Protein AF-B6G1Y3-F1 (afdb_monomer_lite)

pLDDT: mean 80.9, std 16.0, range [34.16, 96.94]

Structure (mmCIF, N/CA/C/O backbone):
data_AF-B6G1Y3-F1
#
_entry.id   AF-B6G1Y3-F1
#
loop_
_atom_site.group_PDB
_atom_site.id
_atom_site.type_symbol
_atom_site.label_atom_id
_atom_site.label_a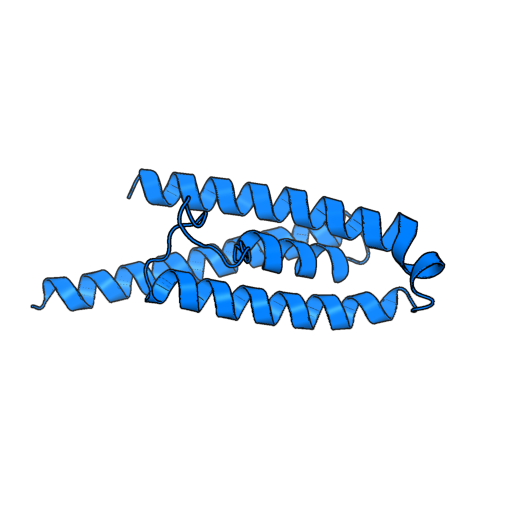lt_id
_atom_site.label_comp_id
_atom_site.label_asym_id
_atom_site.label_entity_id
_atom_site.label_seq_id
_atom_site.pdbx_PDB_ins_code
_atom_site.Cartn_x
_atom_site.Cartn_y
_atom_site.Cartn_z
_atom_site.occupancy
_atom_site.B_iso_or_equiv
_atom_site.auth_seq_id
_atom_site.auth_comp_id
_atom_site.auth_asym_id
_atom_site.auth_atom_id
_atom_site.pdbx_PDB_model_num
ATOM 1 N N . MET A 1 1 ? -20.525 -1.630 12.656 1.00 55.69 1 MET A N 1
ATOM 2 C CA . MET A 1 1 ? -19.880 -2.743 11.905 1.00 55.69 1 MET A CA 1
ATOM 3 C C . MET A 1 1 ? -20.037 -2.605 10.386 1.00 55.69 1 MET A C 1
ATOM 5 O O . MET A 1 1 ? -19.033 -2.696 9.694 1.00 55.69 1 MET A O 1
ATOM 9 N N . LYS A 1 2 ? -21.250 -2.351 9.857 1.00 57.50 2 LYS A N 1
ATOM 10 C CA . LYS A 1 2 ? -21.478 -2.137 8.409 1.00 57.50 2 LYS A CA 1
ATOM 11 C C . LYS A 1 2 ? -20.681 -0.962 7.821 1.00 57.50 2 LYS A C 1
ATOM 13 O O . LYS A 1 2 ? -20.127 -1.115 6.743 1.00 57.50 2 LYS A O 1
ATOM 18 N N . GLU A 1 3 ? -20.579 0.168 8.521 1.00 63.97 3 GLU A N 1
ATOM 19 C CA . GLU A 1 3 ? -19.819 1.334 8.031 1.00 63.97 3 GLU A CA 1
ATOM 20 C C . GLU A 1 3 ? -18.312 1.084 7.977 1.00 63.97 3 GLU A C 1
ATOM 22 O O . GLU A 1 3 ? -17.690 1.349 6.958 1.00 63.97 3 GLU A O 1
ATOM 27 N N . ARG A 1 4 ? -17.736 0.463 9.012 1.00 65.69 4 ARG A N 1
ATOM 28 C CA . ARG A 1 4 ? -16.304 0.130 9.037 1.00 65.69 4 ARG A CA 1
ATOM 29 C C . ARG A 1 4 ? -15.894 -0.827 7.911 1.00 65.69 4 ARG A C 1
ATOM 31 O O . ARG A 1 4 ? -14.903 -0.580 7.245 1.00 65.69 4 ARG A O 1
ATOM 38 N N . ARG A 1 5 ? -16.721 -1.834 7.597 1.00 71.75 5 ARG A N 1
ATOM 39 C CA . ARG A 1 5 ? -16.490 -2.717 6.435 1.00 71.75 5 ARG A CA 1
ATOM 40 C C . ARG A 1 5 ? -16.512 -1.974 5.095 1.00 71.75 5 ARG A C 1
ATOM 42 O O . ARG A 1 5 ? -15.754 -2.330 4.203 1.00 71.75 5 ARG A O 1
ATOM 49 N N . LYS A 1 6 ? -17.371 -0.958 4.940 1.00 73.38 6 LYS A N 1
ATOM 50 C CA . LYS A 1 6 ? -17.379 -0.109 3.733 1.00 73.38 6 LYS A CA 1
ATOM 51 C C . LYS A 1 6 ? -16.100 0.719 3.634 1.00 73.38 6 LYS A C 1
ATOM 53 O O . LYS A 1 6 ? -15.564 0.874 2.544 1.00 73.38 6 LYS A O 1
ATOM 58 N N . ILE A 1 7 ? -15.620 1.216 4.770 1.00 74.56 7 ILE A N 1
ATOM 59 C CA . ILE A 1 7 ? -14.383 1.989 4.864 1.00 74.56 7 ILE A CA 1
ATOM 60 C C . ILE A 1 7 ? -13.169 1.108 4.523 1.00 74.56 7 ILE A C 1
ATOM 62 O O . ILE A 1 7 ? -12.362 1.504 3.691 1.00 74.56 7 ILE A O 1
ATOM 66 N N . ASP A 1 8 ? -13.085 -0.108 5.068 1.00 81.81 8 ASP A N 1
ATOM 67 C CA . ASP A 1 8 ? -12.007 -1.057 4.750 1.00 81.81 8 ASP A CA 1
ATOM 68 C C . ASP A 1 8 ? -12.031 -1.511 3.289 1.00 81.81 8 ASP A C 1
ATOM 70 O O . ASP A 1 8 ? -10.983 -1.630 2.658 1.00 81.81 8 ASP A O 1
ATOM 74 N N . LEU A 1 9 ? -13.222 -1.694 2.713 1.00 85.88 9 LEU A N 1
ATOM 75 C CA . LEU A 1 9 ? -13.372 -1.969 1.286 1.00 85.88 9 LEU A CA 1
ATOM 76 C C . LEU A 1 9 ? -12.882 -0.792 0.431 1.00 85.88 9 LEU A C 1
ATOM 78 O O . LEU A 1 9 ? -12.161 -0.993 -0.543 1.00 85.88 9 LEU A O 1
ATOM 82 N N . PHE A 1 10 ? -13.239 0.436 0.805 1.00 86.25 10 PHE A N 1
ATOM 83 C CA . PHE A 1 10 ? -12.766 1.637 0.123 1.00 86.25 10 PHE A CA 1
ATOM 84 C C . PHE A 1 10 ? -11.238 1.788 0.240 1.00 86.25 10 PHE A C 1
ATOM 86 O O . PHE A 1 10 ? -10.567 2.074 -0.753 1.00 86.25 10 PHE A O 1
ATOM 93 N N . GLY A 1 11 ? -10.671 1.529 1.422 1.00 87.00 11 GLY A N 1
ATOM 94 C CA . GLY A 1 11 ? -9.227 1.491 1.655 1.00 87.00 11 GLY A CA 1
ATOM 95 C C . GLY A 1 11 ? -8.517 0.457 0.791 1.00 87.00 11 GLY A C 1
ATOM 96 O O . GLY A 1 11 ? -7.525 0.777 0.140 1.00 87.00 11 GLY A O 1
ATOM 97 N N . ALA A 1 12 ? -9.057 -0.759 0.712 1.00 90.50 12 ALA A N 1
ATOM 98 C CA . ALA A 1 12 ? -8.521 -1.831 -0.120 1.00 90.50 12 ALA A CA 1
ATOM 99 C C . ALA A 1 12 ? -8.495 -1.457 -1.611 1.00 90.50 12 ALA A C 1
ATOM 101 O O . ALA A 1 12 ? -7.473 -1.631 -2.275 1.00 90.50 12 ALA A O 1
ATOM 102 N N . ILE A 1 13 ? -9.587 -0.882 -2.127 1.00 91.69 13 ILE A N 1
ATOM 103 C CA . ILE A 1 13 ? -9.654 -0.394 -3.514 1.00 91.69 13 ILE A CA 1
ATOM 104 C C . ILE A 1 13 ? -8.632 0.728 -3.733 1.00 91.69 13 ILE A C 1
ATOM 106 O O . ILE A 1 13 ? -7.922 0.729 -4.736 1.00 91.69 13 ILE A O 1
ATOM 110 N N . THR A 1 14 ? -8.511 1.650 -2.776 1.00 90.94 14 THR A N 1
ATOM 111 C CA . THR A 1 14 ? -7.546 2.757 -2.841 1.00 90.94 14 THR A CA 1
ATOM 112 C C . THR A 1 14 ? -6.114 2.231 -2.894 1.00 90.94 14 THR A C 1
ATOM 114 O O . THR A 1 14 ? -5.341 2.657 -3.748 1.00 90.94 14 THR A O 1
ATOM 117 N N . MET A 1 15 ? -5.766 1.264 -2.041 1.00 93.00 15 MET A N 1
ATOM 118 C CA . MET A 1 15 ? -4.447 0.628 -2.041 1.00 93.00 15 MET A CA 1
ATOM 119 C C . MET A 1 15 ? -4.136 -0.010 -3.397 1.00 93.00 15 MET A C 1
ATOM 121 O O . MET A 1 15 ? -3.035 0.173 -3.911 1.00 93.00 15 MET A O 1
ATOM 125 N N . LEU A 1 16 ? -5.105 -0.711 -3.996 1.00 95.06 16 LEU A N 1
ATOM 126 C CA . LEU A 1 16 ? -4.942 -1.336 -5.308 1.00 95.06 16 LEU A CA 1
ATOM 127 C C . LEU A 1 16 ? -4.669 -0.300 -6.404 1.00 95.06 16 LEU A C 1
ATOM 129 O O . LEU A 1 16 ? -3.713 -0.446 -7.163 1.00 95.06 16 LEU A O 1
ATOM 133 N N . VAL A 1 17 ? -5.469 0.766 -6.465 1.00 95.31 17 VAL A N 1
ATOM 134 C CA . VAL A 1 17 ? -5.303 1.836 -7.462 1.00 95.31 17 VAL A CA 1
ATOM 135 C C . VAL A 1 17 ? -3.955 2.540 -7.294 1.00 95.31 17 VAL A C 1
ATOM 137 O O . VAL A 1 17 ? -3.232 2.727 -8.272 1.00 95.31 17 VAL A O 1
ATOM 140 N N . ILE A 1 18 ? -3.587 2.888 -6.059 1.00 95.38 18 ILE A N 1
ATOM 141 C CA . ILE A 1 18 ? -2.325 3.574 -5.759 1.00 95.38 18 ILE A CA 1
ATOM 142 C C . ILE A 1 18 ? -1.120 2.673 -6.035 1.00 95.38 18 ILE A C 1
ATOM 144 O O . ILE A 1 18 ? -0.130 3.149 -6.585 1.00 95.38 18 ILE A O 1
ATOM 148 N N . SER A 1 19 ? -1.202 1.379 -5.717 1.00 96.56 19 SER A N 1
ATOM 149 C CA . SER A 1 19 ? -0.144 0.426 -6.055 1.00 96.56 19 SER A CA 1
ATOM 150 C C . SER A 1 19 ? 0.077 0.335 -7.555 1.00 96.56 19 SER A C 1
ATOM 152 O O . SER A 1 19 ? 1.216 0.433 -8.011 1.00 96.56 19 SER A O 1
ATOM 154 N N . MET A 1 20 ? -1.000 0.234 -8.335 1.00 96.44 20 MET A N 1
ATOM 155 C CA . MET A 1 20 ? -0.889 0.210 -9.789 1.00 96.44 20 MET A CA 1
ATOM 156 C C . MET A 1 20 ? -0.282 1.508 -10.323 1.00 96.44 20 MET A C 1
ATOM 158 O O . MET A 1 20 ? 0.637 1.453 -11.137 1.00 96.44 20 MET A O 1
ATOM 162 N N . ALA A 1 21 ? -0.727 2.666 -9.831 1.00 95.00 21 ALA A N 1
ATOM 163 C CA . ALA A 1 21 ? -0.160 3.955 -10.220 1.00 95.00 21 ALA A CA 1
ATOM 164 C C . ALA A 1 21 ? 1.341 4.050 -9.889 1.00 95.00 21 ALA A C 1
ATOM 166 O O . ALA A 1 21 ? 2.137 4.423 -10.749 1.00 95.00 21 ALA A O 1
ATOM 167 N N . ALA A 1 22 ? 1.746 3.659 -8.677 1.00 94.44 22 ALA A N 1
ATOM 168 C CA . ALA A 1 22 ? 3.145 3.660 -8.254 1.00 94.44 22 ALA A CA 1
ATOM 169 C C . ALA A 1 22 ? 4.002 2.678 -9.071 1.00 94.44 22 ALA A C 1
ATOM 171 O O . ALA A 1 22 ? 5.119 3.019 -9.456 1.00 94.44 22 ALA A O 1
ATOM 172 N N . PHE A 1 23 ? 3.472 1.493 -9.391 1.00 94.75 23 PHE A N 1
ATOM 173 C CA . PHE A 1 23 ? 4.137 0.521 -10.259 1.00 94.75 23 PHE A CA 1
ATOM 174 C C . PHE A 1 23 ? 4.361 1.087 -11.665 1.00 94.75 23 PHE A C 1
ATOM 176 O O . PHE A 1 23 ? 5.474 1.010 -12.187 1.00 94.75 23 PHE A O 1
ATOM 183 N N . TYR A 1 24 ? 3.338 1.690 -12.277 1.00 92.31 24 TYR A N 1
ATOM 184 C CA . TYR A 1 24 ? 3.484 2.314 -13.593 1.00 92.31 24 TYR A CA 1
ATOM 185 C C . TYR A 1 24 ? 4.490 3.466 -13.557 1.00 92.31 24 TYR A C 1
ATOM 187 O O . TYR A 1 24 ? 5.400 3.494 -14.376 1.00 92.31 24 TYR A O 1
ATOM 195 N N . LEU A 1 25 ? 4.405 4.362 -12.571 1.00 90.81 25 LEU A N 1
ATOM 196 C CA . LEU A 1 25 ? 5.343 5.482 -12.433 1.00 90.81 25 LEU A CA 1
ATOM 197 C C . LEU A 1 25 ? 6.793 5.014 -12.261 1.00 90.81 25 LEU A C 1
ATOM 199 O O . LEU A 1 25 ? 7.684 5.527 -12.937 1.00 90.81 25 LEU A O 1
ATOM 203 N N . LYS A 1 26 ? 7.036 4.004 -11.418 1.00 89.50 26 LYS A N 1
ATOM 204 C CA . LYS A 1 26 ? 8.360 3.385 -11.256 1.00 89.50 26 LYS A CA 1
ATOM 205 C C . LYS A 1 26 ? 8.923 2.918 -12.600 1.00 89.50 26 LYS A C 1
ATOM 207 O O . LYS A 1 26 ? 10.071 3.221 -12.907 1.00 89.50 26 LYS A O 1
ATOM 212 N N . ASN A 1 27 ? 8.130 2.183 -13.380 1.00 87.50 27 ASN A N 1
ATOM 213 C CA . ASN A 1 27 ? 8.595 1.555 -14.620 1.00 87.50 27 ASN A CA 1
ATOM 214 C C . ASN A 1 27 ? 8.644 2.519 -15.816 1.00 87.50 27 ASN A C 1
ATOM 216 O O . ASN A 1 27 ? 9.435 2.299 -16.725 1.00 87.50 27 ASN A O 1
ATOM 220 N N . SER A 1 28 ? 7.825 3.573 -15.827 1.00 83.56 28 SER A N 1
ATOM 221 C CA . SER A 1 28 ? 7.775 4.548 -16.923 1.00 83.56 28 SER A CA 1
ATOM 222 C C . SER A 1 28 ? 8.692 5.753 -16.720 1.00 83.56 28 SER A C 1
ATOM 224 O O . SER A 1 28 ? 9.073 6.381 -17.698 1.00 83.56 28 SER A O 1
ATOM 226 N N . VAL A 1 29 ? 9.002 6.118 -15.472 1.00 70.81 29 VAL A N 1
ATOM 227 C CA . VAL A 1 29 ? 9.633 7.410 -15.143 1.00 70.81 29 VAL A CA 1
ATOM 228 C C . VAL A 1 29 ? 10.804 7.264 -14.160 1.00 70.81 29 VAL A C 1
ATOM 230 O O . VAL A 1 29 ? 11.735 8.068 -14.168 1.00 70.81 29 VAL A O 1
ATOM 233 N N . GLY A 1 30 ? 10.784 6.232 -13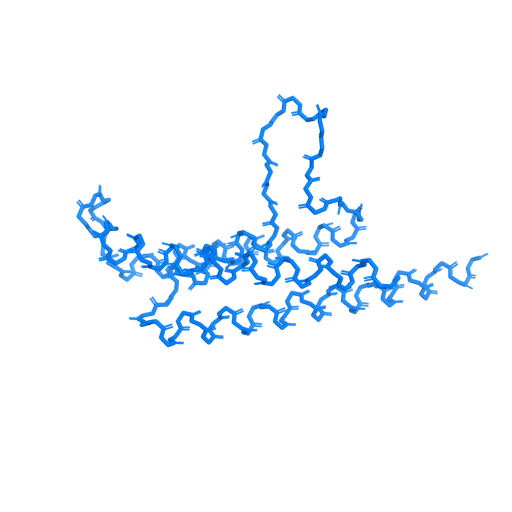.311 1.00 62.88 30 GLY A N 1
ATOM 234 C CA . GLY A 1 30 ? 11.672 6.125 -12.151 1.00 62.88 30 GLY A CA 1
ATOM 235 C C . GLY A 1 30 ? 13.163 5.994 -12.476 1.00 62.88 30 GLY A C 1
ATOM 236 O O . GLY A 1 30 ? 13.981 6.618 -11.802 1.00 62.88 30 GLY A O 1
ATOM 237 N N . ALA A 1 31 ? 13.528 5.223 -13.503 1.00 60.09 31 ALA A N 1
ATOM 238 C CA . ALA A 1 31 ? 14.938 5.003 -13.838 1.00 60.09 31 ALA A CA 1
ATOM 239 C C . ALA A 1 31 ? 15.606 6.251 -14.444 1.00 60.09 31 ALA A C 1
ATOM 241 O O . ALA A 1 31 ? 16.737 6.580 -14.097 1.00 60.09 31 ALA A O 1
ATOM 242 N N . GLU A 1 32 ? 14.896 6.966 -15.321 1.00 65.56 32 GLU A N 1
ATOM 243 C CA . GLU A 1 32 ? 15.460 8.090 -16.077 1.00 65.56 32 GLU A CA 1
ATOM 244 C C . GLU A 1 32 ? 15.440 9.411 -15.296 1.00 65.56 32 GLU A C 1
ATOM 246 O O . GLU A 1 32 ? 16.371 10.201 -15.417 1.00 65.56 32 GLU A O 1
ATOM 251 N N . MET A 1 33 ? 14.425 9.658 -14.456 1.00 62.56 33 MET A N 1
ATOM 252 C CA . MET A 1 33 ? 14.299 10.945 -13.754 1.00 62.56 33 MET A CA 1
ATOM 253 C C . MET A 1 33 ? 15.125 11.058 -12.472 1.00 62.56 33 MET A C 1
ATOM 255 O O . MET A 1 33 ? 15.503 12.163 -12.091 1.00 62.56 33 MET A O 1
ATOM 259 N N . ILE A 1 34 ? 15.369 9.946 -11.775 1.00 70.56 34 ILE A N 1
ATOM 260 C CA . ILE A 1 34 ? 15.976 9.967 -10.430 1.00 70.56 34 ILE A CA 1
ATOM 261 C C . ILE A 1 34 ? 17.433 9.475 -10.466 1.00 70.56 34 ILE A C 1
ATOM 263 O O . ILE A 1 34 ? 18.146 9.575 -9.472 1.00 70.56 34 ILE A O 1
ATOM 267 N N . GLY A 1 35 ? 17.892 8.946 -11.608 1.00 72.25 35 GLY A N 1
ATOM 268 C CA . GLY A 1 35 ? 19.243 8.398 -11.767 1.00 72.25 35 GLY A CA 1
ATOM 269 C C . GLY A 1 35 ? 19.523 7.181 -10.879 1.00 72.25 35 GLY A C 1
ATOM 270 O O . GLY A 1 35 ? 20.680 6.821 -10.671 1.00 72.25 35 GLY A O 1
ATOM 271 N N . LEU A 1 36 ? 18.473 6.561 -10.330 1.00 78.19 36 LEU A N 1
ATOM 272 C CA . LEU A 1 36 ? 18.565 5.391 -9.465 1.00 78.19 36 LEU A CA 1
ATOM 273 C C . LEU A 1 36 ? 18.218 4.120 -10.250 1.00 78.19 36 LEU A C 1
ATOM 275 O O . LEU A 1 36 ? 17.247 4.120 -11.013 1.00 78.19 36 LEU A O 1
ATOM 279 N N . PRO A 1 37 ? 18.942 3.010 -10.024 1.00 82.56 37 PRO A N 1
ATOM 280 C CA . PRO A 1 37 ? 18.550 1.709 -10.547 1.00 82.56 37 PRO A CA 1
ATOM 281 C C . PRO A 1 37 ? 17.124 1.334 -10.124 1.00 82.56 37 PRO A C 1
ATOM 283 O O . PRO A 1 37 ? 16.710 1.589 -8.992 1.00 82.56 37 PRO A O 1
ATOM 286 N N . LEU A 1 38 ? 16.386 0.642 -10.999 1.00 81.19 38 LEU A N 1
ATOM 287 C CA . LEU A 1 38 ? 15.038 0.123 -10.705 1.00 81.19 38 LEU A CA 1
ATOM 288 C C . LEU A 1 38 ? 14.990 -0.740 -9.434 1.00 81.19 38 LEU A C 1
ATOM 290 O O . LEU A 1 38 ? 13.983 -0.753 -8.725 1.00 81.19 38 LEU A O 1
ATOM 294 N N . GLU A 1 39 ? 16.085 -1.433 -9.130 1.00 85.25 39 GLU A N 1
ATOM 295 C CA . GLU A 1 39 ? 16.243 -2.251 -7.927 1.00 85.25 39 GLU A CA 1
ATOM 296 C C . GLU A 1 39 ? 16.242 -1.408 -6.645 1.00 85.25 39 GLU A C 1
ATOM 298 O O . GLU A 1 39 ? 15.689 -1.827 -5.628 1.00 85.25 39 GLU A O 1
ATOM 303 N N . SER A 1 40 ? 16.765 -0.177 -6.688 1.00 87.69 40 SER A N 1
ATOM 304 C CA . SER A 1 40 ? 16.787 0.726 -5.532 1.00 87.69 40 SER A CA 1
ATOM 305 C C . SER A 1 40 ? 15.380 1.097 -5.057 1.00 87.69 40 SER A C 1
ATOM 307 O O . SER A 1 40 ? 15.153 1.266 -3.857 1.00 87.69 40 SER A O 1
ATOM 309 N N . PHE A 1 41 ? 14.404 1.144 -5.970 1.00 89.38 41 PHE A N 1
ATOM 310 C CA . PHE A 1 41 ? 13.003 1.396 -5.629 1.00 89.38 41 PHE A CA 1
ATOM 311 C C . PHE A 1 41 ? 12.389 0.286 -4.778 1.00 89.38 41 PHE A C 1
ATOM 313 O O . PHE A 1 41 ? 11.461 0.561 -4.022 1.00 89.38 41 PHE A O 1
ATOM 320 N N . VAL A 1 42 ? 12.910 -0.943 -4.840 1.00 91.88 42 VAL A N 1
ATOM 321 C CA . VAL A 1 42 ? 12.428 -2.043 -3.995 1.00 91.88 42 VAL A CA 1
ATOM 322 C C . VAL A 1 42 ? 12.713 -1.740 -2.526 1.00 91.88 42 VAL A C 1
ATOM 324 O O . VAL A 1 42 ? 11.815 -1.861 -1.695 1.00 91.88 42 VAL A O 1
ATOM 327 N N . TYR A 1 43 ? 13.919 -1.268 -2.198 1.00 91.62 43 TYR A N 1
ATOM 328 C CA . TYR A 1 43 ? 14.281 -0.909 -0.822 1.00 91.62 43 TYR A CA 1
ATOM 329 C C . TYR A 1 43 ? 13.474 0.287 -0.305 1.00 91.62 43 TYR A C 1
ATOM 331 O O . TYR A 1 43 ? 13.000 0.266 0.832 1.00 91.62 43 TYR A O 1
ATOM 339 N N . ILE A 1 44 ? 13.247 1.293 -1.156 1.00 92.12 44 ILE A N 1
ATOM 340 C CA . ILE A 1 44 ? 12.360 2.423 -0.841 1.00 92.12 44 ILE A CA 1
ATOM 341 C C . ILE A 1 44 ? 10.936 1.912 -0.582 1.00 92.12 44 ILE A C 1
ATOM 343 O O . ILE A 1 44 ? 10.311 2.286 0.409 1.00 92.12 44 ILE A O 1
ATOM 347 N N . GLY A 1 45 ? 10.445 1.008 -1.431 1.00 93.19 45 GLY A N 1
ATOM 348 C CA . GLY A 1 45 ? 9.137 0.380 -1.295 1.00 93.19 45 GLY A CA 1
ATOM 349 C C . GLY A 1 45 ? 8.976 -0.390 0.014 1.00 93.19 45 GLY A C 1
ATOM 350 O O . GLY A 1 45 ? 7.950 -0.242 0.674 1.00 93.19 45 GLY A O 1
ATOM 351 N N . ILE A 1 46 ? 10.000 -1.138 0.441 1.00 93.06 46 ILE A N 1
ATOM 352 C CA . ILE A 1 46 ? 10.022 -1.833 1.740 1.00 93.06 46 ILE A CA 1
ATOM 353 C C . ILE A 1 46 ? 9.941 -0.827 2.895 1.00 93.06 46 ILE A C 1
ATOM 355 O O . ILE A 1 46 ? 9.136 -1.012 3.809 1.00 93.06 46 ILE A O 1
ATOM 359 N N . GLY A 1 47 ? 10.724 0.254 2.851 1.00 93.56 47 GLY A N 1
ATOM 360 C CA . GLY A 1 47 ? 10.680 1.303 3.875 1.00 93.56 47 GLY A CA 1
ATOM 361 C C . GLY A 1 47 ? 9.301 1.963 3.980 1.00 93.56 47 GLY A C 1
ATOM 362 O O . GLY A 1 47 ? 8.750 2.097 5.074 1.00 93.56 47 GLY A O 1
ATOM 363 N N . ILE A 1 48 ? 8.701 2.302 2.837 1.00 93.31 48 ILE A N 1
ATOM 364 C CA . ILE A 1 48 ? 7.348 2.871 2.761 1.00 93.31 48 ILE A CA 1
ATOM 365 C C . ILE A 1 48 ? 6.298 1.869 3.260 1.00 93.31 48 ILE A C 1
ATOM 367 O O . ILE A 1 48 ? 5.382 2.246 3.989 1.00 93.31 48 ILE A O 1
ATOM 371 N N . PHE A 1 49 ? 6.437 0.586 2.929 1.00 90.31 49 PHE A N 1
ATOM 372 C CA . PHE A 1 49 ? 5.557 -0.463 3.436 1.00 90.31 49 PHE A CA 1
ATOM 373 C C . PHE A 1 49 ? 5.582 -0.538 4.972 1.00 90.31 49 PHE A C 1
ATOM 375 O O . PHE A 1 49 ? 4.519 -0.530 5.599 1.00 90.31 49 PHE A O 1
ATOM 382 N N . ILE A 1 50 ? 6.770 -0.553 5.585 1.00 91.31 50 ILE A N 1
ATOM 383 C CA . ILE A 1 50 ? 6.919 -0.568 7.049 1.00 91.31 50 ILE A CA 1
ATOM 384 C C . ILE A 1 50 ? 6.237 0.659 7.667 1.00 91.31 50 ILE A C 1
ATOM 386 O O . ILE A 1 50 ? 5.492 0.528 8.639 1.00 91.31 50 ILE A O 1
ATOM 390 N N . LEU A 1 51 ? 6.424 1.841 7.073 1.00 90.69 51 LEU A N 1
ATOM 391 C CA . LEU A 1 51 ? 5.751 3.063 7.512 1.00 90.69 51 LEU A CA 1
ATOM 392 C C . LEU A 1 51 ? 4.219 2.937 7.432 1.00 90.69 51 LEU A C 1
ATOM 394 O O . LEU A 1 51 ? 3.514 3.320 8.366 1.00 90.69 51 LEU A O 1
ATOM 398 N N . GLY A 1 52 ? 3.696 2.342 6.359 1.00 89.69 52 GLY A N 1
ATOM 399 C CA . GLY A 1 52 ? 2.266 2.084 6.188 1.00 89.69 52 GLY A CA 1
ATOM 400 C C . GLY A 1 52 ? 1.684 1.135 7.244 1.00 89.69 52 GLY A C 1
ATOM 401 O O . GLY A 1 52 ? 0.573 1.360 7.734 1.00 89.69 52 GLY A O 1
ATOM 402 N N . LEU A 1 53 ? 2.439 0.116 7.669 1.00 89.50 53 LEU A N 1
ATOM 403 C CA . LEU A 1 53 ? 2.046 -0.743 8.793 1.00 89.50 53 LEU A CA 1
ATOM 404 C C . LEU A 1 53 ? 1.999 0.025 10.115 1.00 89.50 53 LEU A C 1
ATOM 406 O O . LEU A 1 53 ? 1.035 -0.118 10.870 1.00 89.50 53 LEU A O 1
ATOM 410 N N . ILE A 1 54 ? 3.005 0.863 10.384 1.00 88.75 54 ILE A N 1
ATOM 411 C CA . ILE A 1 54 ? 3.037 1.713 11.581 1.00 88.75 54 ILE A CA 1
ATOM 412 C C . ILE A 1 54 ? 1.797 2.613 11.607 1.00 88.75 54 ILE A C 1
ATOM 414 O O . ILE A 1 54 ? 1.087 2.646 12.615 1.00 88.75 54 ILE A O 1
ATOM 418 N N . TYR A 1 55 ? 1.470 3.262 10.487 1.00 86.75 55 TYR A N 1
ATOM 419 C CA . TYR A 1 55 ? 0.261 4.078 10.374 1.00 86.75 55 TYR A CA 1
ATOM 420 C C . TYR A 1 55 ? -1.020 3.266 10.539 1.00 86.75 55 TYR A C 1
ATOM 422 O O . TYR A 1 55 ? -1.924 3.724 11.227 1.00 86.75 55 TYR A O 1
ATOM 430 N N . THR A 1 56 ? -1.091 2.038 10.021 1.00 86.12 56 THR A N 1
ATOM 431 C CA . THR A 1 56 ? -2.257 1.161 10.235 1.00 86.12 56 THR A CA 1
ATOM 432 C C . THR A 1 56 ? -2.498 0.915 11.722 1.00 86.12 56 THR A C 1
ATOM 434 O O . THR A 1 56 ? -3.628 1.028 12.203 1.00 86.12 56 THR A O 1
ATOM 437 N N . ILE A 1 57 ? -1.439 0.604 12.472 1.00 85.00 57 ILE A N 1
ATOM 438 C CA . ILE A 1 57 ? -1.526 0.373 13.917 1.00 85.00 57 ILE A CA 1
ATOM 439 C C . ILE A 1 57 ? -1.923 1.666 14.638 1.00 85.00 57 ILE A C 1
ATOM 441 O O . ILE A 1 57 ? -2.817 1.634 15.483 1.00 85.00 57 ILE A O 1
ATOM 445 N N . MET A 1 58 ? -1.292 2.797 14.310 1.00 83.38 58 MET A N 1
ATOM 446 C CA . MET A 1 58 ? -1.594 4.095 14.926 1.00 83.38 58 MET A CA 1
ATOM 447 C C . MET A 1 58 ? -3.042 4.523 14.681 1.00 83.38 58 MET A C 1
ATOM 449 O O . MET A 1 58 ? -3.757 4.800 15.642 1.00 83.38 58 MET A O 1
ATOM 453 N N . GLU A 1 59 ? -3.496 4.499 13.426 1.00 80.25 59 GLU A N 1
ATOM 454 C CA . GLU A 1 59 ? -4.872 4.830 13.038 1.00 80.25 59 GLU A CA 1
ATOM 455 C C . GLU A 1 59 ? -5.884 3.964 13.789 1.00 80.25 59 GLU A C 1
ATOM 457 O O . GLU A 1 59 ? -6.900 4.465 14.270 1.00 80.25 59 GLU A O 1
ATOM 462 N N . THR A 1 60 ? -5.587 2.671 13.942 1.00 76.94 60 THR A N 1
ATOM 463 C CA . THR A 1 60 ? -6.482 1.735 14.627 1.00 76.94 60 THR A CA 1
ATOM 464 C C . THR A 1 60 ? -6.491 1.952 16.142 1.00 76.94 60 THR A C 1
ATOM 466 O O . THR A 1 60 ? -7.563 1.936 16.745 1.00 76.94 60 THR A O 1
ATOM 469 N N . LYS A 1 61 ? -5.334 2.205 16.778 1.00 77.19 61 LYS A N 1
ATOM 470 C CA . LYS A 1 61 ? -5.254 2.486 18.229 1.00 77.19 61 LYS A CA 1
ATOM 471 C C . LYS A 1 61 ? -5.935 3.795 18.608 1.00 77.19 61 LYS A C 1
ATOM 473 O O . LYS A 1 61 ? -6.577 3.865 19.648 1.00 77.19 61 LYS A O 1
ATOM 478 N N . MET A 1 62 ? -5.755 4.823 17.789 1.00 74.94 62 MET A N 1
ATOM 479 C CA . MET A 1 62 ? -6.231 6.179 18.064 1.00 74.94 62 MET A CA 1
ATOM 480 C C . MET A 1 62 ? -7.634 6.446 17.498 1.00 74.94 62 MET A C 1
ATOM 482 O O . MET A 1 62 ? -8.137 7.554 17.642 1.00 74.94 62 MET A O 1
ATOM 486 N N . GLN A 1 63 ? -8.260 5.451 16.852 1.00 70.62 63 GLN A N 1
ATOM 487 C CA . GLN A 1 63 ? -9.562 5.571 16.180 1.00 70.62 63 GLN A CA 1
ATOM 488 C C . GLN A 1 63 ? -9.631 6.760 15.208 1.00 70.62 63 GLN A C 1
ATOM 490 O O . GLN A 1 63 ? -10.650 7.445 15.105 1.00 70.62 63 GLN A O 1
ATOM 495 N N . LEU A 1 64 ? -8.531 7.010 14.495 1.00 69.06 64 LEU A N 1
ATOM 496 C CA . LEU A 1 64 ? -8.432 8.162 13.606 1.00 69.06 64 LEU A CA 1
ATOM 497 C C . LEU A 1 64 ? -9.341 7.983 12.380 1.00 69.06 64 LEU A C 1
ATOM 499 O O . LEU A 1 64 ? -9.488 6.864 11.870 1.00 69.06 64 LEU A O 1
ATOM 503 N N . PRO A 1 65 ? -9.964 9.069 11.890 1.00 58.75 65 PRO A N 1
ATOM 504 C CA . PRO A 1 65 ? -10.766 9.017 10.678 1.00 58.75 65 PRO A CA 1
ATOM 505 C C . PRO A 1 65 ? -9.889 8.699 9.458 1.00 58.75 65 PRO A C 1
ATOM 507 O O . PRO A 1 65 ? -8.765 9.170 9.339 1.00 58.75 65 PRO A O 1
ATOM 510 N N . TYR A 1 66 ? -10.441 7.922 8.522 1.00 53.72 66 TYR A N 1
ATOM 511 C CA . TYR A 1 66 ? -9.759 7.461 7.300 1.00 53.72 66 TYR A CA 1
ATOM 512 C C . TYR A 1 66 ? -9.326 8.587 6.348 1.00 53.72 66 TYR A C 1
ATOM 514 O O . TYR A 1 66 ? -8.408 8.417 5.546 1.00 53.72 66 TYR A O 1
ATOM 522 N N . PHE A 1 67 ? -10.030 9.716 6.423 1.00 53.78 67 PHE A N 1
ATOM 523 C CA . PHE A 1 67 ? -9.716 10.969 5.753 1.00 53.78 67 PHE A CA 1
ATOM 524 C C . PHE A 1 67 ? -9.751 12.061 6.813 1.00 53.78 67 PHE A C 1
ATOM 526 O O . PHE A 1 67 ? -10.793 12.283 7.437 1.00 53.78 67 PHE A O 1
ATOM 533 N N . TYR A 1 68 ? -8.622 12.723 7.049 1.00 56.31 68 TYR A N 1
ATOM 534 C CA . TYR A 1 68 ? -8.557 13.780 8.047 1.00 56.31 68 TYR A CA 1
ATOM 535 C C . TYR A 1 68 ? -9.281 15.023 7.502 1.00 56.31 68 TYR A C 1
ATOM 537 O O . TYR A 1 68 ? -9.021 15.491 6.391 1.00 56.31 68 TYR A O 1
ATOM 545 N N . GLY A 1 69 ? -10.271 15.495 8.264 1.00 42.38 69 GLY A N 1
ATOM 546 C CA . GLY A 1 69 ? -11.196 16.564 7.884 1.00 42.38 69 GLY A CA 1
ATOM 547 C C . GLY A 1 69 ? -10.714 17.991 8.186 1.00 42.38 69 GLY A C 1
ATOM 548 O O . GLY A 1 69 ? -9.691 18.211 8.828 1.00 42.38 69 GLY A O 1
ATOM 549 N N . ARG A 1 70 ? -11.540 18.941 7.721 1.00 39.47 70 ARG A N 1
ATOM 550 C CA . ARG A 1 70 ? -11.402 20.402 7.478 1.00 39.47 70 ARG A CA 1
ATOM 551 C C . ARG A 1 70 ? -10.559 21.315 8.395 1.00 39.47 70 ARG A C 1
ATOM 553 O O . ARG A 1 70 ? -10.390 22.469 8.014 1.00 39.47 70 ARG A O 1
ATOM 560 N N . SER A 1 71 ? -10.034 20.863 9.532 1.00 44.47 71 SER A N 1
ATOM 561 C CA . SER A 1 71 ? -9.332 21.720 10.511 1.00 44.47 71 SER A CA 1
ATOM 562 C C . SER A 1 71 ? -7.886 21.298 10.803 1.00 44.47 71 SER A C 1
ATOM 564 O O . SER A 1 71 ? -7.322 21.703 11.815 1.00 44.47 71 SER A O 1
ATOM 566 N N . GLN A 1 72 ? -7.256 20.501 9.935 1.00 45.47 72 GLN A N 1
ATOM 567 C CA . GLN A 1 72 ? -5.798 20.345 9.944 1.00 45.47 72 GLN A CA 1
ATOM 568 C C . GLN A 1 72 ? -5.157 21.439 9.081 1.00 45.47 72 GLN A C 1
ATOM 570 O O . GLN A 1 72 ? -5.055 21.310 7.865 1.00 45.47 72 GLN A O 1
ATOM 575 N N . SER A 1 73 ? -4.661 22.500 9.718 1.00 39.91 73 SER A N 1
ATOM 576 C CA . SER A 1 73 ? -3.842 23.556 9.097 1.00 39.91 73 SER A CA 1
ATOM 577 C C . SER A 1 73 ? -2.440 23.089 8.650 1.00 39.91 73 SER A C 1
ATOM 579 O O . SER A 1 73 ? -1.613 23.916 8.279 1.00 39.91 73 SER A O 1
ATOM 581 N N . GLY A 1 74 ? -2.161 21.777 8.671 1.00 35.62 74 GLY A N 1
ATOM 582 C CA . GLY A 1 74 ? -0.831 21.188 8.457 1.00 35.62 74 GLY A CA 1
ATOM 583 C C . GLY A 1 74 ? -0.729 20.104 7.374 1.00 35.62 74 GLY A C 1
A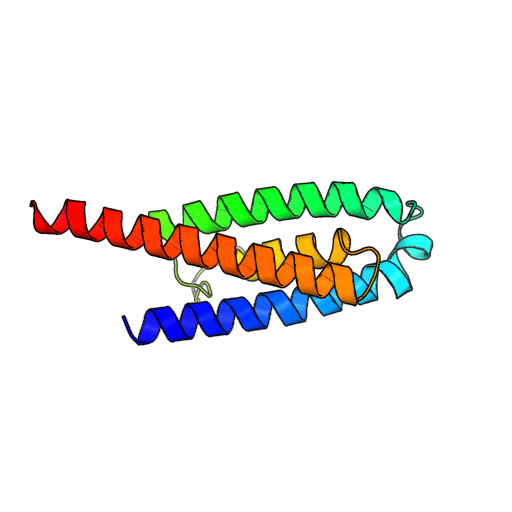TOM 584 O O . GLY A 1 74 ? 0.263 19.387 7.348 1.00 35.62 74 GLY A O 1
ATOM 585 N N . GLY A 1 75 ? -1.731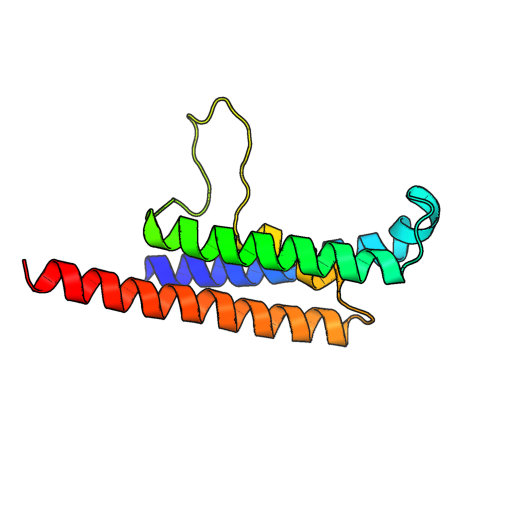 19.940 6.502 1.00 34.16 75 GLY A N 1
ATOM 586 C CA . GLY A 1 75 ? -1.553 19.316 5.178 1.00 34.16 75 GLY A CA 1
ATOM 587 C C . GLY A 1 75 ? -1.031 17.868 5.060 1.00 34.16 75 GLY A C 1
ATOM 588 O O . GLY A 1 75 ? -0.640 17.501 3.957 1.00 34.16 75 GLY A O 1
ATOM 589 N N . SER A 1 76 ? -1.023 17.020 6.098 1.00 39.22 76 SER A N 1
ATOM 590 C CA . SER A 1 76 ? -0.508 15.637 5.982 1.00 39.22 76 SER A CA 1
ATOM 591 C C . SER A 1 76 ? -1.618 14.584 6.091 1.00 39.22 76 SER A C 1
ATOM 593 O O . SER A 1 76 ? -1.919 14.062 7.161 1.00 39.22 76 SER A O 1
ATOM 595 N N . ASN A 1 77 ? -2.250 14.286 4.953 1.00 53.97 77 ASN A N 1
ATOM 596 C CA . ASN A 1 77 ? -3.340 13.313 4.798 1.00 53.97 77 ASN A CA 1
ATOM 597 C C . ASN A 1 77 ? -2.788 11.926 4.391 1.00 53.97 77 ASN A C 1
ATOM 599 O O . ASN A 1 77 ? -3.129 11.381 3.340 1.00 53.97 77 ASN A O 1
ATOM 603 N N . ALA A 1 78 ? -1.879 11.357 5.187 1.00 55.50 78 ALA A N 1
ATOM 604 C CA . ALA A 1 78 ? -1.304 10.041 4.899 1.00 55.50 78 ALA A CA 1
ATOM 605 C C . ALA A 1 78 ? -2.207 8.920 5.440 1.00 55.50 78 ALA A C 1
ATOM 607 O O . ALA A 1 78 ? -2.090 8.519 6.593 1.00 55.50 78 ALA A O 1
ATOM 608 N N . ASN A 1 79 ? -3.112 8.413 4.599 1.00 80.75 79 ASN A N 1
ATOM 609 C CA . ASN A 1 79 ? -3.886 7.207 4.895 1.00 80.75 79 ASN A CA 1
ATOM 610 C C . ASN A 1 79 ? -2.979 5.973 4.776 1.00 80.75 79 ASN A C 1
ATOM 612 O O . ASN A 1 79 ? -2.311 5.787 3.753 1.00 80.75 79 ASN A O 1
ATOM 616 N N . SER A 1 80 ? -2.977 5.107 5.788 1.00 87.00 80 SER A N 1
ATOM 617 C CA . SER A 1 80 ? -2.164 3.887 5.801 1.00 87.00 80 SER A CA 1
ATOM 618 C C . SER A 1 80 ? -2.322 3.011 4.547 1.00 87.00 80 SER A C 1
ATOM 620 O O . SER A 1 80 ? -1.328 2.468 4.069 1.00 87.00 80 SER A O 1
ATOM 622 N N . PHE A 1 81 ? -3.514 2.930 3.944 1.00 89.19 81 PHE A N 1
ATOM 623 C CA . PHE A 1 81 ? -3.748 2.212 2.684 1.00 89.19 81 PHE A CA 1
ATOM 624 C C . PHE A 1 81 ? -3.048 2.849 1.488 1.00 89.19 81 PHE A C 1
ATOM 626 O O . PHE A 1 81 ? -2.556 2.133 0.619 1.00 89.19 81 PHE A O 1
ATOM 633 N N . VAL A 1 82 ? -2.971 4.179 1.445 1.00 91.00 82 VAL A N 1
ATOM 634 C CA . VAL A 1 82 ? -2.237 4.904 0.399 1.00 91.00 82 VAL A CA 1
ATOM 635 C C . VAL A 1 82 ? -0.746 4.632 0.547 1.00 91.00 82 VAL A C 1
ATOM 637 O O . VAL A 1 82 ? -0.101 4.235 -0.418 1.00 91.00 82 VAL A O 1
ATOM 640 N N . VAL A 1 83 ? -0.211 4.769 1.763 1.00 93.00 83 VAL A N 1
ATOM 641 C CA . VAL A 1 83 ? 1.215 4.538 2.041 1.00 93.00 83 VAL A CA 1
ATOM 642 C C . VAL A 1 83 ? 1.602 3.092 1.718 1.00 93.00 83 VAL A C 1
ATOM 644 O O . VAL A 1 83 ? 2.550 2.863 0.971 1.00 93.00 83 VAL A O 1
ATOM 647 N N . MET A 1 84 ? 0.824 2.110 2.182 1.00 92.94 84 MET A N 1
ATOM 648 C CA . MET A 1 84 ? 1.042 0.701 1.835 1.00 92.94 84 MET A CA 1
ATOM 649 C C . MET A 1 84 ? 0.921 0.443 0.329 1.00 92.94 84 MET A C 1
ATOM 651 O O . MET A 1 84 ? 1.720 -0.316 -0.213 1.00 92.94 84 MET A O 1
ATOM 655 N N . GLY A 1 85 ? -0.026 1.094 -0.355 1.00 94.81 85 GLY A N 1
ATOM 656 C CA . GLY A 1 85 ? -0.197 0.984 -1.804 1.00 94.81 85 GLY A CA 1
ATOM 657 C C . GLY A 1 85 ? 1.038 1.455 -2.566 1.00 94.81 85 GLY A C 1
ATOM 658 O O . GLY A 1 85 ? 1.530 0.734 -3.431 1.00 94.81 85 GLY A O 1
ATOM 659 N N . ILE A 1 86 ? 1.599 2.611 -2.194 1.00 95.19 86 ILE A N 1
ATOM 660 C CA . ILE A 1 86 ? 2.845 3.122 -2.786 1.00 95.19 86 ILE A CA 1
ATOM 661 C C . ILE A 1 86 ? 3.967 2.097 -2.595 1.00 95.19 86 ILE A C 1
ATOM 663 O O . ILE A 1 86 ? 4.609 1.707 -3.569 1.00 95.19 86 ILE A O 1
ATOM 667 N N . GLY A 1 87 ? 4.159 1.608 -1.365 1.00 95.25 87 GLY A N 1
ATOM 668 C CA . GLY A 1 87 ? 5.168 0.590 -1.065 1.00 95.25 87 GLY A CA 1
ATOM 669 C C . GLY A 1 87 ? 5.011 -0.661 -1.934 1.00 95.25 87 GLY A C 1
ATOM 670 O O . GLY A 1 87 ? 5.971 -1.102 -2.563 1.00 95.25 87 GLY A O 1
ATOM 671 N N . ALA A 1 88 ? 3.786 -1.180 -2.052 1.00 95.75 88 ALA A N 1
ATOM 672 C CA . ALA A 1 88 ? 3.466 -2.351 -2.865 1.00 95.75 88 ALA A CA 1
ATOM 673 C C . ALA A 1 88 ? 3.840 -2.167 -4.344 1.00 95.75 88 ALA A C 1
ATOM 675 O O . ALA A 1 88 ? 4.462 -3.043 -4.948 1.00 95.75 88 ALA A O 1
ATOM 676 N N . GLY A 1 89 ? 3.478 -1.017 -4.923 1.00 95.12 89 GLY A N 1
ATOM 677 C CA . GLY A 1 89 ? 3.762 -0.705 -6.324 1.00 95.12 89 GLY A CA 1
ATOM 678 C C . GLY A 1 89 ? 5.257 -0.583 -6.615 1.00 95.12 89 GLY A C 1
ATOM 679 O O . GLY A 1 89 ? 5.723 -1.029 -7.662 1.00 95.12 89 GLY A O 1
ATOM 680 N N . LEU A 1 90 ? 6.029 -0.047 -5.666 1.00 94.69 90 LEU A N 1
ATOM 681 C CA . LEU A 1 90 ? 7.482 0.071 -5.797 1.00 94.69 90 LEU A CA 1
ATOM 682 C C . LEU A 1 90 ? 8.205 -1.284 -5.701 1.00 94.69 90 LEU A C 1
ATOM 684 O O . LEU A 1 90 ? 9.173 -1.519 -6.432 1.00 94.69 90 LEU A O 1
ATOM 688 N N . ILE A 1 91 ? 7.720 -2.192 -4.848 1.00 95.25 91 ILE A N 1
ATOM 689 C CA . ILE A 1 91 ? 8.293 -3.539 -4.680 1.00 95.25 91 ILE A CA 1
ATOM 690 C C . ILE A 1 91 ? 8.017 -4.421 -5.908 1.00 95.25 91 ILE A C 1
ATOM 692 O O . ILE A 1 91 ? 8.872 -5.219 -6.287 1.00 95.25 91 ILE A O 1
ATOM 696 N N . GLY A 1 92 ? 6.857 -4.273 -6.556 1.00 93.88 92 GLY A N 1
ATOM 697 C CA . GLY A 1 92 ? 6.463 -5.101 -7.698 1.00 93.88 92 GLY A CA 1
ATOM 698 C C . GLY A 1 92 ? 7.497 -5.118 -8.836 1.00 93.88 92 GLY A C 1
ATOM 699 O O . GLY A 1 92 ? 7.952 -4.071 -9.306 1.00 93.88 92 GLY A O 1
ATOM 700 N N . SER A 1 93 ? 7.851 -6.317 -9.304 1.00 91.56 93 SER A N 1
ATOM 701 C CA . SER A 1 93 ? 8.732 -6.556 -10.463 1.00 91.56 93 SER A CA 1
ATOM 702 C C . SER A 1 93 ? 7.961 -6.761 -11.773 1.00 91.56 93 SER A C 1
ATOM 704 O O . SER A 1 93 ? 8.497 -6.596 -12.860 1.00 91.56 93 SER A O 1
ATOM 706 N N . SER A 1 94 ? 6.681 -7.097 -11.667 1.00 93.25 94 SER A N 1
ATOM 707 C CA . SER A 1 94 ? 5.711 -7.269 -12.750 1.00 93.25 94 SER A CA 1
ATOM 708 C C . SER A 1 94 ? 4.317 -6.864 -12.268 1.00 93.25 94 SER A C 1
ATOM 710 O O . SER A 1 94 ? 4.066 -6.844 -11.059 1.00 93.25 94 SER A O 1
ATOM 712 N N . ILE A 1 95 ? 3.383 -6.627 -13.195 1.00 93.56 95 ILE A N 1
ATOM 713 C CA . ILE A 1 95 ? 1.979 -6.326 -12.859 1.00 93.56 95 ILE A CA 1
ATOM 714 C C . ILE A 1 95 ? 1.394 -7.422 -11.960 1.00 93.56 95 ILE A C 1
ATOM 716 O O . ILE A 1 95 ? 0.803 -7.124 -10.926 1.00 93.56 95 ILE A O 1
ATOM 720 N N . ALA A 1 96 ? 1.622 -8.693 -12.308 1.00 95.19 96 ALA A N 1
ATOM 721 C CA . ALA A 1 96 ? 1.153 -9.823 -11.513 1.00 95.19 96 ALA A CA 1
ATOM 722 C C . ALA A 1 96 ? 1.713 -9.780 -10.082 1.00 95.19 96 ALA A C 1
ATOM 724 O O . ALA A 1 96 ? 0.956 -9.889 -9.121 1.00 95.19 96 ALA A O 1
ATOM 725 N N . SER A 1 97 ? 3.022 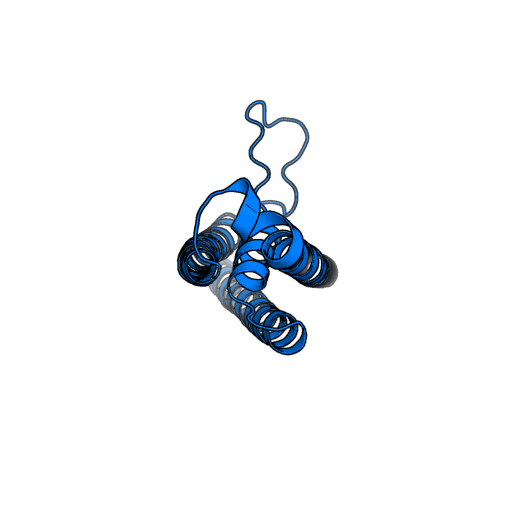-9.547 -9.925 1.00 95.12 97 SER A N 1
ATOM 726 C CA . SER A 1 97 ? 3.632 -9.443 -8.594 1.00 95.12 97 SER A CA 1
ATOM 727 C C . SER A 1 97 ? 3.107 -8.246 -7.792 1.00 95.12 97 SER A C 1
ATOM 729 O O . SER A 1 97 ? 2.844 -8.395 -6.603 1.00 95.12 97 SER A O 1
ATOM 731 N N . ALA A 1 98 ? 2.890 -7.088 -8.429 1.00 93.88 98 ALA A N 1
ATOM 732 C CA . ALA A 1 98 ? 2.368 -5.892 -7.770 1.00 93.88 98 ALA A CA 1
ATOM 733 C C . ALA A 1 98 ? 0.946 -6.132 -7.244 1.00 93.88 98 ALA A C 1
ATOM 735 O O . ALA A 1 98 ? 0.637 -5.792 -6.100 1.00 93.88 98 ALA A O 1
ATOM 736 N N . VAL A 1 99 ? 0.103 -6.800 -8.038 1.00 95.44 99 VAL A N 1
ATOM 737 C CA . VAL A 1 99 ? -1.249 -7.200 -7.626 1.00 95.44 99 VAL A CA 1
ATOM 738 C C . VAL A 1 99 ? -1.193 -8.179 -6.455 1.00 95.44 99 VAL A C 1
ATOM 740 O O . VAL A 1 99 ? -1.865 -7.955 -5.451 1.00 95.44 99 VAL A O 1
ATOM 743 N N . VAL A 1 100 ? -0.372 -9.231 -6.537 1.00 96.94 100 VAL A N 1
ATOM 744 C CA . VAL A 1 100 ? -0.252 -10.238 -5.466 1.00 96.94 100 VAL A CA 1
ATOM 745 C C . VAL A 1 100 ? 0.224 -9.606 -4.159 1.00 96.94 100 VAL A C 1
ATOM 747 O O . VAL A 1 100 ? -0.404 -9.817 -3.122 1.00 96.94 100 VAL A O 1
ATOM 750 N N . ILE A 1 101 ? 1.281 -8.790 -4.200 1.00 95.38 101 ILE A N 1
ATOM 751 C CA . ILE A 1 101 ? 1.794 -8.080 -3.020 1.00 95.38 101 ILE A CA 1
ATOM 752 C C . ILE A 1 101 ? 0.695 -7.199 -2.424 1.00 95.38 101 ILE A C 1
ATOM 754 O O . ILE A 1 101 ? 0.447 -7.254 -1.223 1.00 95.38 101 ILE A O 1
ATOM 758 N N . THR A 1 102 ? -0.018 -6.441 -3.256 1.00 96.12 102 THR A N 1
ATOM 759 C CA . THR A 1 102 ? -1.106 -5.571 -2.792 1.00 96.12 102 THR A CA 1
ATOM 760 C C . THR A 1 102 ? -2.222 -6.355 -2.112 1.00 96.12 102 THR A C 1
ATOM 762 O O . THR A 1 102 ? -2.669 -5.968 -1.037 1.00 96.12 102 THR A O 1
ATOM 765 N N . LEU A 1 103 ? -2.646 -7.488 -2.677 1.00 96.00 103 LEU A N 1
ATOM 766 C CA . LEU A 1 103 ? -3.674 -8.338 -2.068 1.00 96.00 103 LEU A CA 1
ATOM 767 C C . LEU A 1 103 ? -3.236 -8.889 -0.706 1.00 96.00 103 LEU A C 1
ATOM 769 O O . LEU A 1 103 ? -4.029 -8.885 0.238 1.00 96.00 103 LEU A O 1
ATOM 773 N N . VAL A 1 104 ? -1.974 -9.309 -0.579 1.00 94.81 104 VAL A N 1
ATOM 774 C CA . VAL A 1 104 ? -1.404 -9.744 0.705 1.00 94.81 104 VAL A CA 1
ATOM 775 C C . VAL A 1 104 ? -1.436 -8.601 1.719 1.00 94.81 104 VAL A C 1
ATOM 777 O O . VAL A 1 104 ? -1.867 -8.796 2.854 1.00 94.81 104 VAL A O 1
ATOM 780 N N . LEU A 1 105 ? -1.046 -7.393 1.317 1.00 91.81 105 LEU A N 1
ATOM 781 C CA . LEU A 1 105 ? -1.040 -6.229 2.202 1.00 91.81 105 LEU A CA 1
ATOM 782 C C . LEU A 1 105 ? -2.441 -5.792 2.628 1.00 91.81 105 LEU A C 1
ATOM 784 O O . LEU A 1 105 ? -2.641 -5.465 3.797 1.00 91.81 105 LEU A O 1
ATOM 788 N N . ILE A 1 106 ? -3.424 -5.858 1.729 1.00 92.00 106 ILE A N 1
ATOM 789 C CA . ILE A 1 106 ? -4.835 -5.643 2.067 1.00 92.00 106 ILE A CA 1
ATOM 790 C C . ILE A 1 106 ? -5.268 -6.647 3.138 1.00 92.00 106 ILE A C 1
ATOM 792 O O . ILE A 1 106 ? -5.838 -6.249 4.155 1.00 92.00 106 ILE A O 1
ATOM 796 N N . ALA A 1 107 ? -4.965 -7.935 2.948 1.00 92.56 107 ALA A N 1
ATOM 797 C CA . ALA A 1 107 ? -5.316 -8.974 3.912 1.00 92.56 107 ALA A CA 1
ATOM 798 C C . ALA A 1 107 ? -4.665 -8.727 5.284 1.00 92.56 107 ALA A C 1
ATOM 800 O O . ALA A 1 107 ? -5.338 -8.839 6.311 1.00 92.56 107 ALA A O 1
ATOM 801 N N . VAL A 1 108 ? -3.389 -8.329 5.314 1.00 91.25 108 VAL A N 1
ATOM 802 C CA . VAL A 1 108 ? -2.670 -7.981 6.549 1.00 91.25 108 VAL A CA 1
ATOM 803 C C . VAL A 1 108 ? -3.301 -6.768 7.234 1.00 91.25 108 VAL A C 1
ATOM 805 O O . VAL A 1 108 ? -3.627 -6.840 8.419 1.00 91.25 108 VAL A O 1
ATOM 808 N N . ALA A 1 109 ? -3.529 -5.674 6.505 1.00 88.56 109 ALA A N 1
ATOM 809 C CA . ALA A 1 109 ? -4.094 -4.442 7.051 1.00 88.56 109 ALA A CA 1
ATOM 810 C C . ALA A 1 109 ? -5.488 -4.667 7.655 1.00 88.56 109 ALA A C 1
ATOM 812 O O . ALA A 1 109 ? -5.764 -4.239 8.779 1.00 88.56 109 ALA A O 1
ATOM 813 N N . VAL A 1 110 ? -6.350 -5.393 6.938 1.00 88.25 110 VAL A N 1
ATOM 814 C CA . VAL A 1 110 ? -7.688 -5.764 7.415 1.00 88.25 110 VAL A CA 1
ATOM 815 C C . VAL A 1 110 ? -7.594 -6.667 8.646 1.00 88.25 110 VAL A C 1
ATOM 817 O O . VAL A 1 110 ? -8.311 -6.443 9.620 1.00 88.25 110 VAL A O 1
ATOM 820 N N . SER A 1 111 ? -6.678 -7.639 8.657 1.00 89.38 111 SER A N 1
ATOM 821 C CA . SER A 1 111 ? -6.489 -8.545 9.799 1.00 89.38 111 SER A CA 1
ATOM 822 C C . SER A 1 111 ? -6.046 -7.805 11.064 1.00 89.38 111 SER A C 1
ATOM 824 O O . SER A 1 111 ? -6.608 -8.042 12.135 1.00 89.38 111 SER A O 1
ATOM 826 N N . ILE A 1 112 ? -5.093 -6.870 10.949 1.00 87.69 112 ILE A N 1
ATOM 827 C CA . ILE A 1 112 ? -4.645 -6.022 12.067 1.00 87.69 112 ILE A CA 1
ATOM 828 C C . ILE A 1 112 ? -5.829 -5.236 12.636 1.00 87.69 112 ILE A C 1
ATOM 830 O O . ILE A 1 112 ? -6.069 -5.267 13.845 1.00 87.69 112 ILE A O 1
ATOM 834 N N . ARG A 1 113 ? -6.607 -4.583 11.764 1.00 83.56 113 ARG A N 1
ATOM 835 C CA . ARG A 1 113 ? -7.782 -3.794 12.160 1.00 83.56 113 ARG A CA 1
ATOM 836 C C . ARG A 1 113 ? -8.830 -4.648 12.865 1.00 83.56 113 ARG A C 1
ATOM 838 O O . ARG A 1 113 ? -9.286 -4.286 13.947 1.00 83.56 113 ARG A O 1
ATOM 845 N N . MET A 1 114 ? -9.159 -5.814 12.309 1.00 85.19 114 MET A N 1
ATOM 846 C CA . MET A 1 114 ? -10.117 -6.749 12.908 1.00 85.19 114 MET A CA 1
ATOM 847 C C . MET A 1 114 ? -9.670 -7.243 14.287 1.00 85.19 114 MET A C 1
ATOM 849 O O . MET A 1 114 ? -10.477 -7.285 15.218 1.00 85.19 114 MET A O 1
ATOM 853 N N . PHE A 1 115 ? -8.397 -7.616 14.430 1.00 86.69 115 PHE A N 1
ATOM 854 C CA . PHE A 1 115 ? -7.852 -8.108 15.692 1.00 86.69 115 PHE A CA 1
ATOM 855 C C . PHE A 1 115 ? -7.865 -7.027 16.779 1.00 86.69 115 PHE A C 1
ATOM 857 O O . PHE A 1 115 ? -8.296 -7.275 17.906 1.00 86.69 115 PHE A O 1
ATOM 864 N N . MET A 1 116 ? -7.431 -5.815 16.441 1.00 83.19 116 MET A N 1
ATOM 865 C CA . MET A 1 116 ? -7.388 -4.699 17.383 1.00 83.19 116 MET A CA 1
ATOM 866 C C . MET A 1 116 ? -8.782 -4.212 17.782 1.00 83.19 116 MET A C 1
ATOM 868 O O . MET A 1 116 ? -9.004 -3.925 18.956 1.00 83.19 116 MET A O 1
ATOM 872 N N . ASP A 1 117 ? -9.734 -4.184 16.851 1.00 78.12 117 ASP A N 1
ATOM 873 C CA . ASP A 1 117 ? -11.124 -3.837 17.155 1.00 78.12 117 ASP A CA 1
ATOM 874 C C . ASP A 1 117 ? -11.760 -4.828 18.126 1.00 78.12 117 ASP A C 1
ATOM 876 O O . ASP A 1 117 ? -12.477 -4.425 19.043 1.00 78.12 117 ASP A O 1
ATOM 880 N N . LYS A 1 118 ? -11.486 -6.126 17.948 1.00 83.19 118 LYS A N 1
ATOM 881 C CA . LYS A 1 118 ? -11.937 -7.162 18.881 1.00 83.19 118 LYS A CA 1
ATOM 882 C C . LYS A 1 118 ? -11.379 -6.906 20.284 1.00 83.19 118 LYS A C 1
ATOM 884 O O . LYS A 1 118 ? -12.147 -6.864 21.238 1.00 83.19 118 LYS A O 1
ATOM 889 N N . ARG A 1 119 ? -10.071 -6.644 20.393 1.00 81.94 119 ARG A N 1
ATOM 890 C CA . ARG A 1 119 ? -9.403 -6.329 21.669 1.00 81.94 119 ARG A CA 1
ATOM 891 C C . ARG A 1 119 ? -9.944 -5.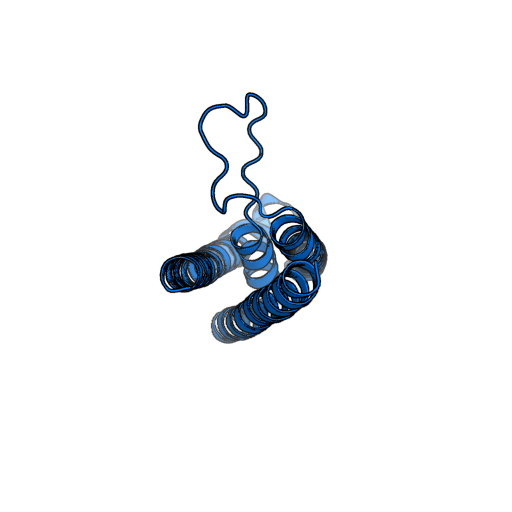069 22.340 1.00 81.94 119 ARG A C 1
ATOM 893 O O . ARG A 1 119 ? -10.080 -5.043 23.557 1.00 81.94 119 ARG A O 1
ATOM 900 N N . TYR A 1 120 ? -10.238 -4.027 21.566 1.00 77.06 120 TYR A N 1
ATOM 901 C CA . TYR A 1 120 ? -10.790 -2.782 22.098 1.00 77.06 120 TYR A CA 1
ATOM 902 C C . TYR A 1 120 ? -12.177 -2.996 22.717 1.00 77.06 120 TYR A C 1
ATOM 904 O O . TYR A 1 120 ? -12.444 -2.487 23.800 1.00 77.06 120 TYR A O 1
ATOM 912 N N . LYS A 1 121 ? -13.040 -3.787 22.068 1.00 77.56 121 LYS A N 1
ATOM 913 C CA . LYS A 1 121 ? -14.358 -4.135 22.619 1.00 77.56 121 LYS A CA 1
ATOM 914 C C . LYS A 1 121 ? -14.259 -4.975 23.881 1.00 77.56 121 LYS A C 1
ATOM 916 O O . LYS A 1 121 ? -14.879 -4.618 24.869 1.00 77.56 121 LYS A O 1
ATOM 921 N N . GLU A 1 122 ? -13.434 -6.023 23.861 1.00 82.25 122 GLU A N 1
ATOM 922 C CA . GLU A 1 122 ? -13.197 -6.864 25.042 1.00 82.25 122 GLU A CA 1
ATOM 923 C C . GLU A 1 122 ? -12.759 -6.026 26.247 1.00 82.25 122 GLU A C 1
ATOM 925 O O . GLU A 1 122 ? -13.210 -6.274 27.354 1.00 82.25 122 GLU A O 1
ATOM 930 N N . LYS A 1 123 ? -11.915 -5.007 26.042 1.00 76.88 123 LYS A N 1
ATOM 931 C CA . LYS A 1 123 ? -11.464 -4.139 27.132 1.00 76.88 123 LYS A CA 1
ATOM 932 C C . LYS A 1 123 ? -12.584 -3.261 27.709 1.00 76.88 123 LYS A C 1
ATOM 934 O O . LYS A 1 123 ? -12.622 -3.082 28.917 1.00 76.88 123 LYS A O 1
ATOM 939 N N . ASN A 1 124 ? -13.469 -2.729 26.867 1.00 72.19 124 ASN A N 1
ATOM 940 C CA . ASN A 1 124 ? -14.496 -1.767 27.291 1.00 72.19 124 ASN A CA 1
ATOM 941 C C . ASN A 1 124 ? -15.848 -2.409 27.652 1.00 72.19 124 ASN A C 1
ATOM 943 O O . ASN A 1 124 ? -16.728 -1.707 28.121 1.00 72.19 124 ASN A O 1
ATOM 947 N N . GLU A 1 125 ? -16.051 -3.702 27.384 1.00 71.12 125 GLU A N 1
ATOM 948 C CA . GLU A 1 125 ? -17.218 -4.466 27.866 1.00 71.12 125 GLU A CA 1
ATOM 949 C C . GLU A 1 125 ? -16.995 -5.040 29.282 1.00 71.12 125 GLU A C 1
ATOM 951 O O . GLU A 1 125 ? -17.923 -5.574 29.883 1.00 71.12 125 GLU A O 1
ATOM 956 N N . ILE A 1 126 ? -15.763 -4.959 29.800 1.00 58.69 126 ILE A N 1
ATOM 957 C CA . ILE A 1 126 ? -15.370 -5.413 31.147 1.00 58.69 126 ILE A CA 1
ATOM 958 C C . ILE A 1 126 ? -15.381 -4.246 32.164 1.00 58.69 126 ILE A C 1
ATOM 960 O O . ILE A 1 126 ? -15.323 -4.492 33.368 1.00 58.69 126 ILE A O 1
ATOM 964 N N . GLU A 1 127 ? -15.487 -2.997 31.694 1.00 47.56 127 GLU A N 1
ATOM 965 C CA . GLU A 1 127 ? -15.686 -1.779 32.505 1.00 47.56 127 GLU A CA 1
ATOM 966 C C . GLU A 1 127 ? -17.170 -1.386 32.559 1.00 47.56 127 GLU A C 1
ATOM 968 O O . GLU A 1 127 ? -17.613 -0.943 33.644 1.00 47.56 127 GLU A O 1
#

Foldseek 3Di:
DVVVVVLLVVLLVLLQVLLQVLLCCLVPPVCPPPVDPLVVLLVVLVVLLVVLVVQLLVCLVVVPDQADDDPPPPPDGDRSSNSNSNSLNSNDPDPVSSNVSSVVSSVVSVVSNVVSVVVVCVVVVVD

Secondary structure (DSSP, 8-state):
-HHHHHHHHHHHHHHHHHHHHHHHHIIIIIHHHH---TTHHHHHHHHHHHHHHHHHHHHHHTT--SS--TT-TT-----HHHHHHHHHHHH-SSHHHHHHHHHHHHHHHHHHHHHHHHHHHHHHS--

Radius of gyration: 16.15 Å; chains: 1; bounding box: 41×34×49 Å

Organism: Peptacetobacter hiranonis (strain DSM 13275 / JCM 10541 / KCTC 15199 / TO-931) (NCBI:txid500633)

Sequence (127 aa):
MKERRKIDLFGAITMLVISMAAFYLKNSVGAEMIGLPLESFVYIGIGIFILGLIYTIMETKMQLPYFYGRSQSGGSNANSFVVMGIGAGLIGSSIASAVVITLVLIAVAVSIRMFMDKRYKEKNEIE